Protein AF-A0A392RB93-F1 (afdb_monomer)

InterPro domains:
  IPR014977 WRC domain [PF08879] (16-57)
  IPR014977 WRC domain [PS51667] (15-59)
  IPR031137 Growth-regulating factor [PTHR31602] (15-80)

Foldseek 3Di:
DDPDDDPDDPPVDQDPCQQFAQDDPPPPDGHSDGADVPGSHDPLVVVVVVCVVVVHDDDPVSDDDPPPVVPPPPDPDDDDDDDPPPPDQDPVNVVVVVVVVVVVVVVVVVD

Secondary structure (DSSP, 8-state):
-------------PPPGGGB---B-SSS-B--SBPBTTBSS-HHHHHHHHHHHTTPPPPGGGS----GGGGSSS-SSS------------HHHHHHHHHHHHHHHHHHHT-

Structure (mmCIF, N/CA/C/O backbone):
data_AF-A0A392RB93-F1
#
_entry.id   AF-A0A392RB93-F1
#
loop_
_atom_site.group_PDB
_atom_site.id
_atom_site.type_symbol
_atom_site.label_atom_id
_atom_site.label_alt_id
_atom_site.label_comp_id
_atom_site.label_asym_id
_atom_site.label_entity_id
_atom_site.label_seq_id
_atom_site.pdbx_PDB_ins_code
_atom_site.Cartn_x
_atom_site.Cartn_y
_atom_site.Cartn_z
_atom_site.occupancy
_atom_site.B_iso_or_equiv
_atom_site.auth_seq_id
_atom_site.auth_comp_id
_atom_site.auth_asym_id
_atom_site.auth_atom_id
_atom_site.pdbx_PDB_model_num
ATOM 1 N N . MET A 1 1 ? -19.483 -11.895 -51.410 1.00 45.78 1 MET A N 1
ATOM 2 C CA . MET A 1 1 ? -18.229 -11.220 -51.007 1.00 45.78 1 MET A CA 1
ATOM 3 C C . MET A 1 1 ? -18.175 -11.141 -49.487 1.00 45.78 1 MET A C 1
ATOM 5 O O . MET A 1 1 ? -18.611 -10.161 -48.896 1.00 45.78 1 MET A O 1
ATOM 9 N N . GLY A 1 2 ? -17.760 -12.237 -48.851 1.00 48.62 2 GLY A N 1
ATOM 10 C CA . GLY A 1 2 ? -17.687 -12.336 -47.397 1.00 48.62 2 GLY A CA 1
ATOM 11 C C . GLY A 1 2 ? -16.458 -11.610 -46.866 1.00 48.62 2 GLY A C 1
ATOM 12 O O . GLY A 1 2 ? -15.342 -11.909 -47.277 1.00 48.62 2 GLY A O 1
ATOM 13 N N . LYS A 1 3 ? -16.660 -10.681 -45.933 1.00 54.66 3 LYS A N 1
ATOM 14 C CA . LYS A 1 3 ? -15.584 -10.170 -45.085 1.00 54.66 3 LYS A CA 1
ATOM 15 C C . LYS A 1 3 ? -15.489 -11.088 -43.864 1.00 54.66 3 LYS A C 1
ATOM 17 O O . LYS A 1 3 ? -16.220 -10.915 -42.896 1.00 54.66 3 LYS A O 1
ATOM 22 N N . LYS A 1 4 ? -14.646 -12.116 -43.964 1.00 53.78 4 LYS A N 1
ATOM 23 C CA . LYS A 1 4 ? -14.124 -12.885 -42.827 1.00 53.78 4 LYS A CA 1
ATOM 24 C C . LYS A 1 4 ? -12.697 -12.402 -42.584 1.00 53.78 4 LYS A C 1
ATOM 26 O O . LYS A 1 4 ? -11.808 -12.720 -43.363 1.00 53.78 4 LYS A O 1
ATOM 31 N N . SER A 1 5 ? -12.514 -11.632 -41.524 1.00 50.22 5 SER A N 1
ATOM 32 C CA . SER A 1 5 ? -11.219 -11.251 -40.955 1.00 50.22 5 SER A CA 1
ATOM 33 C C . SER A 1 5 ? -11.527 -10.526 -39.642 1.00 50.22 5 SER A C 1
ATOM 35 O O . SER A 1 5 ? -12.315 -9.590 -39.638 1.00 50.22 5 SER A O 1
ATOM 37 N N . THR A 1 6 ? -11.060 -10.916 -38.466 1.00 49.38 6 THR A N 1
ATOM 38 C CA . THR A 1 6 ? -10.141 -11.974 -38.042 1.00 49.38 6 THR A CA 1
ATOM 39 C C . THR A 1 6 ? -10.509 -12.266 -36.590 1.00 49.38 6 THR A C 1
ATOM 41 O O . THR A 1 6 ? -10.497 -11.385 -35.734 1.00 49.38 6 THR A O 1
ATOM 44 N N . THR A 1 7 ? -10.903 -13.506 -36.328 1.00 52.78 7 THR A N 1
ATOM 45 C CA . THR A 1 7 ? -11.107 -14.060 -34.990 1.00 52.78 7 THR A CA 1
ATOM 46 C C . THR A 1 7 ? -9.791 -14.715 -34.574 1.00 52.78 7 THR A C 1
ATOM 48 O O . THR A 1 7 ? -9.686 -15.927 -34.578 1.00 52.78 7 THR A O 1
ATOM 51 N N . GLU A 1 8 ? -8.766 -13.911 -34.311 1.00 58.03 8 GLU A N 1
ATOM 52 C CA . GLU A 1 8 ? -7.411 -14.312 -33.891 1.00 58.03 8 GLU A CA 1
ATOM 53 C C . GLU A 1 8 ? -6.780 -13.016 -33.347 1.00 58.03 8 GLU A C 1
ATOM 55 O O . GLU A 1 8 ? -6.781 -12.015 -34.049 1.00 58.03 8 GLU A O 1
ATOM 60 N N . GLU A 1 9 ? -6.318 -12.835 -32.114 1.00 55.53 9 GLU A N 1
ATOM 61 C CA . GLU A 1 9 ? -6.076 -13.700 -30.970 1.00 55.53 9 GLU A CA 1
ATOM 62 C C . GLU A 1 9 ? -6.252 -12.815 -29.719 1.00 55.53 9 GLU A C 1
ATOM 64 O O . GLU A 1 9 ? -5.433 -11.944 -29.429 1.00 55.53 9 GLU A O 1
ATOM 69 N N . VAL A 1 10 ? -7.322 -13.001 -28.943 1.00 52.88 10 VAL A N 1
ATOM 70 C CA . VAL A 1 10 ? -7.458 -12.328 -27.640 1.00 52.88 10 VAL A CA 1
ATOM 71 C C . VAL A 1 10 ? -6.690 -13.154 -26.612 1.00 52.88 10 VAL A C 1
ATOM 73 O O . VAL A 1 10 ? -7.258 -13.897 -25.811 1.00 52.88 10 VAL A O 1
ATOM 76 N N . LYS A 1 11 ? -5.359 -13.052 -26.646 1.00 56.34 11 LYS A N 1
ATOM 77 C CA . LYS A 1 11 ? -4.519 -13.471 -25.527 1.00 56.34 11 LYS A CA 1
ATOM 78 C C . LYS A 1 11 ? -4.784 -12.473 -24.408 1.00 56.34 11 LYS A C 1
ATOM 80 O O . LYS A 1 11 ? -4.354 -11.329 -24.467 1.00 56.34 11 LYS A O 1
ATOM 85 N N . LEU A 1 12 ? -5.552 -12.891 -23.407 1.00 58.69 12 LEU A N 1
ATOM 86 C CA . LEU A 1 12 ? -5.717 -12.159 -22.155 1.00 58.69 12 LEU A CA 1
ATOM 87 C C . LEU A 1 12 ? -4.337 -12.034 -21.495 1.00 58.69 12 LEU A C 1
ATOM 89 O O . LEU A 1 12 ? -3.908 -12.907 -20.739 1.00 58.69 12 LEU A O 1
ATOM 93 N N . GLU A 1 13 ? -3.609 -10.978 -21.849 1.00 61.84 13 GLU A N 1
ATOM 94 C CA . GLU A 1 13 ? -2.280 -10.686 -21.339 1.00 61.84 13 GLU A CA 1
ATOM 95 C C . GLU A 1 13 ? -2.388 -10.372 -19.851 1.00 61.84 13 GLU A C 1
ATOM 97 O O . GLU A 1 13 ? -2.763 -9.280 -19.424 1.00 61.84 13 GLU A O 1
ATOM 102 N N . ILE A 1 14 ? -2.067 -11.370 -19.033 1.00 57.72 14 ILE A N 1
ATOM 103 C CA . ILE A 1 14 ? -1.743 -11.159 -17.628 1.00 57.72 14 ILE A CA 1
ATOM 104 C C . ILE A 1 14 ? -0.633 -10.096 -17.616 1.00 57.72 14 ILE A C 1
ATOM 106 O O . ILE A 1 14 ? 0.427 -10.353 -18.194 1.00 57.72 14 ILE A O 1
ATOM 110 N N . PRO A 1 15 ? -0.850 -8.917 -17.000 1.00 57.34 15 PRO A N 1
ATOM 111 C CA . PRO A 1 15 ? 0.132 -7.845 -17.028 1.00 57.34 15 PRO A CA 1
ATOM 112 C C . PRO A 1 15 ? 1.496 -8.360 -16.544 1.00 57.34 15 PRO A C 1
ATOM 114 O O . PRO A 1 15 ? 1.538 -9.032 -15.504 1.00 57.34 15 PRO A O 1
ATOM 117 N N . PRO A 1 16 ? 2.599 -8.062 -17.257 1.00 73.25 16 PRO A N 1
ATOM 118 C CA . PRO A 1 16 ? 3.941 -8.490 -16.879 1.00 73.25 16 PRO A CA 1
ATOM 119 C C . PRO A 1 16 ? 4.268 -8.167 -15.419 1.00 73.25 16 PRO A C 1
ATOM 121 O O . PRO A 1 16 ? 3.836 -7.144 -14.886 1.00 73.25 16 PRO A O 1
ATOM 124 N N . ASP A 1 17 ? 5.084 -8.998 -14.765 1.00 71.44 17 ASP A N 1
ATOM 125 C CA . ASP A 1 17 ? 5.425 -8.831 -13.341 1.00 71.44 17 ASP A CA 1
ATOM 126 C C . ASP A 1 17 ? 6.103 -7.476 -13.030 1.00 71.44 17 ASP A C 1
ATOM 128 O O . ASP A 1 17 ? 6.004 -6.961 -11.914 1.00 71.44 17 ASP A O 1
ATOM 132 N N . ASN A 1 18 ? 6.705 -6.831 -14.033 1.00 76.75 18 ASN A N 1
ATOM 133 C CA . ASN A 1 18 ? 7.239 -5.467 -13.937 1.00 76.75 18 ASN A CA 1
ATOM 134 C C . ASN A 1 18 ? 6.153 -4.410 -13.672 1.00 76.75 18 ASN A C 1
ATOM 136 O O . ASN A 1 18 ? 6.414 -3.399 -13.026 1.00 76.75 18 ASN A O 1
ATOM 140 N N . LEU A 1 19 ? 4.917 -4.666 -14.102 1.00 85.25 19 LEU A N 1
ATOM 141 C CA . LEU A 1 19 ? 3.760 -3.801 -13.869 1.00 85.25 19 LEU A CA 1
ATOM 142 C C . LEU A 1 19 ? 3.061 -4.110 -12.548 1.00 85.25 19 LEU A C 1
ATOM 144 O O . LEU A 1 19 ? 2.005 -3.552 -12.266 1.00 85.25 19 LEU A O 1
ATOM 148 N N . ARG A 1 20 ? 3.593 -5.022 -11.733 1.00 90.00 20 ARG A N 1
ATOM 149 C CA . ARG A 1 20 ? 2.972 -5.460 -10.486 1.00 90.00 20 ARG A CA 1
ATOM 150 C C . ARG A 1 20 ? 3.530 -4.683 -9.306 1.00 90.00 20 ARG A C 1
ATOM 152 O O . ARG A 1 20 ? 4.734 -4.455 -9.203 1.00 90.00 20 ARG A O 1
ATOM 159 N N . CYS A 1 21 ? 2.663 -4.341 -8.359 1.00 93.31 21 CYS A N 1
ATOM 160 C CA . CYS A 1 21 ? 3.043 -3.604 -7.162 1.00 93.31 21 CYS A CA 1
ATOM 161 C C . CYS A 1 21 ? 4.256 -4.244 -6.458 1.00 93.31 21 CYS A 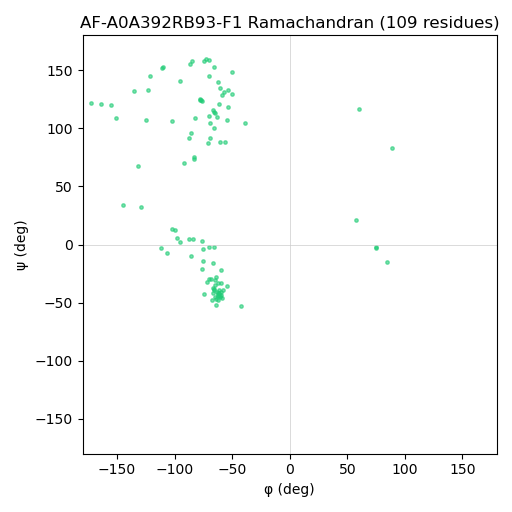C 1
ATOM 163 O O . CYS A 1 21 ? 4.280 -5.445 -6.171 1.00 93.31 21 CYS A O 1
ATOM 165 N N . SER A 1 22 ? 5.261 -3.421 -6.158 1.00 92.50 22 SER A N 1
ATOM 166 C CA . SER A 1 22 ? 6.535 -3.838 -5.560 1.00 92.50 22 SER A CA 1
ATOM 167 C C . SER A 1 22 ? 6.446 -4.160 -4.066 1.00 92.50 22 SER A C 1
ATOM 169 O O . SER A 1 22 ? 7.425 -4.603 -3.472 1.00 92.50 22 SER A O 1
ATOM 171 N N . ARG A 1 23 ? 5.284 -3.962 -3.424 1.00 91.06 23 ARG A N 1
ATOM 172 C CA . ARG A 1 23 ? 5.125 -4.208 -1.988 1.00 91.06 23 ARG A CA 1
ATOM 173 C C . ARG A 1 23 ? 5.267 -5.698 -1.678 1.00 91.06 23 ARG A C 1
ATOM 175 O O . ARG A 1 23 ? 4.413 -6.503 -2.064 1.00 91.06 23 ARG A O 1
ATOM 182 N N . THR A 1 24 ? 6.309 -6.026 -0.919 1.00 89.81 24 THR A N 1
ATOM 183 C CA . THR A 1 24 ? 6.583 -7.362 -0.381 1.00 89.81 24 THR A CA 1
ATOM 184 C C . THR A 1 24 ? 6.388 -7.403 1.139 1.00 89.81 24 THR A C 1
ATOM 186 O O . THR A 1 24 ? 6.506 -6.382 1.817 1.00 89.81 24 THR A O 1
ATOM 189 N N . ASP A 1 25 ? 6.058 -8.584 1.674 1.00 84.56 25 ASP A N 1
ATOM 190 C CA . ASP A 1 25 ? 5.929 -8.869 3.124 1.00 84.56 25 ASP A CA 1
ATOM 191 C C . ASP A 1 25 ? 7.187 -9.572 3.689 1.00 84.56 25 ASP A C 1
ATOM 193 O O . ASP A 1 25 ? 7.147 -10.157 4.765 1.00 84.56 25 ASP A O 1
ATOM 197 N N . GLY A 1 26 ? 8.289 -9.603 2.925 1.00 81.50 26 GLY A N 1
ATOM 198 C CA . GLY A 1 26 ? 9.571 -10.220 3.314 1.00 81.50 26 GLY A CA 1
ATOM 199 C C . GLY A 1 26 ? 9.628 -11.756 3.278 1.00 81.50 26 GLY A C 1
ATOM 200 O O . GLY A 1 26 ? 10.671 -12.332 3.551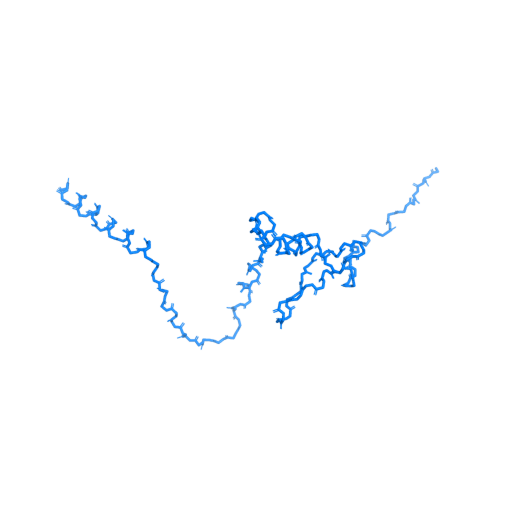 1.00 81.50 26 GLY A O 1
ATOM 201 N N . ARG A 1 27 ? 8.525 -12.442 2.945 1.00 76.31 27 ARG A N 1
ATOM 202 C CA . ARG A 1 27 ? 8.397 -13.914 3.042 1.00 76.31 27 ARG A CA 1
ATOM 203 C C . ARG A 1 27 ? 7.875 -14.591 1.765 1.00 76.31 27 ARG A C 1
ATOM 205 O O . ARG A 1 27 ? 7.161 -15.575 1.869 1.00 76.31 27 ARG A O 1
ATOM 212 N N . GLN A 1 28 ? 8.176 -14.057 0.576 1.00 78.94 28 GLN A N 1
ATOM 213 C CA . GLN A 1 28 ? 7.659 -14.459 -0.761 1.00 78.94 28 GLN A CA 1
ATOM 214 C C . GLN A 1 28 ? 6.310 -13.849 -1.181 1.00 78.94 28 GLN A C 1
ATOM 216 O O . GLN A 1 28 ? 5.965 -13.871 -2.362 1.00 78.94 28 GLN A O 1
ATOM 221 N N . TRP A 1 29 ? 5.531 -13.260 -0.268 1.00 84.56 29 TRP A N 1
ATOM 222 C CA . TRP A 1 29 ? 4.316 -12.558 -0.688 1.00 84.56 29 TRP A CA 1
ATOM 223 C C . TRP A 1 29 ? 4.659 -11.205 -1.314 1.00 84.56 29 TRP A C 1
ATOM 225 O O . TRP A 1 29 ? 5.256 -10.345 -0.663 1.00 84.56 29 TRP A O 1
ATOM 235 N N . ARG A 1 30 ? 4.209 -11.014 -2.556 1.00 87.06 30 ARG A N 1
ATOM 236 C CA . ARG A 1 30 ? 4.171 -9.733 -3.272 1.00 87.06 30 ARG A CA 1
ATOM 237 C C . ARG A 1 30 ? 2.730 -9.423 -3.669 1.00 87.06 30 ARG A C 1
ATOM 239 O O . ARG A 1 30 ? 1.962 -10.341 -3.976 1.00 87.06 30 ARG A O 1
ATOM 246 N N . CYS A 1 31 ? 2.344 -8.151 -3.654 1.00 89.75 31 CYS A N 1
ATOM 247 C CA . CYS A 1 31 ? 0.988 -7.713 -3.991 1.00 89.75 31 CYS A CA 1
ATOM 248 C C . CYS A 1 31 ? 0.589 -8.092 -5.428 1.00 89.75 31 CYS A C 1
ATOM 250 O O . CYS A 1 31 ? 1.364 -7.881 -6.346 1.00 89.75 31 CYS A O 1
ATOM 252 N N . LYS A 1 32 ? -0.626 -8.630 -5.637 1.00 86.75 32 LYS A N 1
ATOM 253 C CA . LYS A 1 32 ? -1.131 -9.071 -6.959 1.00 86.75 32 LYS A CA 1
ATOM 254 C C . LYS A 1 32 ? -1.569 -7.963 -7.916 1.00 86.75 32 LYS A C 1
ATOM 256 O O . LYS A 1 32 ? -1.754 -8.257 -9.087 1.00 86.75 32 LYS A O 1
ATOM 261 N N . ARG A 1 33 ? -1.742 -6.733 -7.436 1.00 88.88 33 ARG A N 1
ATOM 262 C CA . ARG A 1 33 ? -2.310 -5.641 -8.237 1.00 88.88 33 ARG A CA 1
ATOM 263 C C . ARG A 1 33 ? -1.275 -4.933 -9.094 1.00 88.88 33 ARG A C 1
ATOM 265 O O . ARG A 1 33 ? -0.093 -4.934 -8.748 1.00 88.88 33 ARG A O 1
ATOM 272 N N . ARG A 1 34 ? -1.765 -4.282 -10.149 1.00 90.56 34 ARG A N 1
ATOM 273 C CA . ARG A 1 34 ? -0.982 -3.408 -11.021 1.00 90.56 34 ARG A CA 1
ATOM 274 C C . ARG A 1 34 ? -0.432 -2.213 -10.235 1.00 90.56 34 ARG A C 1
ATOM 276 O O . ARG A 1 34 ? -1.098 -1.697 -9.337 1.00 90.56 34 ARG A O 1
ATOM 283 N N . ALA A 1 35 ? 0.802 -1.840 -10.525 1.00 94.00 35 ALA A N 1
ATOM 284 C CA . ALA A 1 35 ? 1.408 -0.583 -10.130 1.00 94.00 35 ALA A CA 1
ATOM 285 C C . ALA A 1 35 ? 0.750 0.563 -10.918 1.00 94.00 35 ALA A C 1
ATOM 287 O O . ALA A 1 35 ? 0.359 0.365 -12.067 1.00 94.00 35 ALA A O 1
ATOM 288 N N . MET A 1 36 ? 0.585 1.730 -10.295 1.00 90.06 36 MET A N 1
ATOM 289 C CA . MET A 1 36 ? 0.096 2.911 -11.009 1.00 90.06 36 MET A CA 1
ATOM 290 C C . MET A 1 36 ? 1.144 3.433 -11.990 1.00 90.06 36 MET A C 1
ATOM 292 O O . MET A 1 36 ? 2.344 3.197 -11.833 1.00 90.06 36 MET A O 1
ATOM 296 N N . GLU A 1 37 ? 0.686 4.193 -12.978 1.00 84.12 37 GLU A N 1
ATOM 297 C CA . GLU A 1 37 ? 1.573 4.966 -13.838 1.00 84.12 37 GLU A CA 1
ATOM 298 C C . GLU A 1 37 ? 2.379 5.929 -12.954 1.00 84.12 37 GLU A C 1
ATOM 300 O O . GLU A 1 37 ? 1.829 6.609 -12.087 1.00 84.12 37 GLU A O 1
ATOM 305 N N . ASN A 1 38 ? 3.704 5.920 -13.108 1.00 86.19 38 ASN A N 1
ATOM 306 C CA . ASN A 1 38 ? 4.670 6.716 -12.333 1.00 86.19 38 ASN A CA 1
ATOM 307 C C . ASN A 1 38 ? 4.957 6.260 -10.889 1.00 86.19 38 ASN A C 1
ATOM 309 O O . ASN A 1 38 ? 5.839 6.828 -10.244 1.00 86.19 38 ASN A O 1
ATOM 313 N N . VAL A 1 39 ? 4.296 5.220 -10.361 1.00 88.38 39 VAL A N 1
ATOM 314 C CA . VAL A 1 39 ? 4.554 4.740 -8.989 1.00 88.38 39 VAL A CA 1
ATOM 315 C C . VAL A 1 39 ? 4.648 3.219 -8.931 1.00 88.38 39 VAL A C 1
ATOM 317 O O . VAL A 1 39 ? 3.754 2.505 -9.360 1.00 88.38 39 VAL A O 1
ATOM 320 N N . LYS A 1 40 ? 5.681 2.685 -8.263 1.00 92.69 40 LYS A N 1
ATOM 321 C CA . LYS A 1 40 ? 5.908 1.228 -8.102 1.00 92.69 40 LYS A CA 1
ATOM 322 C C . LYS A 1 40 ? 4.842 0.501 -7.255 1.00 92.69 40 LYS A C 1
ATOM 324 O O . LYS A 1 40 ? 4.921 -0.712 -7.044 1.00 92.69 40 LYS A O 1
ATOM 329 N N . LEU A 1 41 ? 3.858 1.221 -6.719 1.00 92.88 41 LEU A N 1
ATOM 330 C CA . LEU A 1 41 ? 2.814 0.714 -5.832 1.00 92.88 41 LEU A CA 1
ATOM 331 C C . LEU A 1 41 ? 1.452 0.737 -6.526 1.00 92.88 41 LEU A C 1
ATOM 333 O O . LEU A 1 41 ? 1.196 1.570 -7.387 1.00 92.88 41 LEU A O 1
ATOM 337 N N . CYS A 1 42 ? 0.563 -0.175 -6.131 1.00 92.88 42 CYS A N 1
ATOM 338 C CA . CYS A 1 42 ? -0.840 -0.096 -6.532 1.00 92.88 42 CYS A CA 1
ATOM 339 C C . CYS A 1 42 ? -1.552 1.045 -5.794 1.00 92.88 42 CYS A C 1
ATOM 341 O O . CYS A 1 42 ? -1.123 1.424 -4.701 1.00 92.88 42 CYS A O 1
ATOM 343 N N . GLU A 1 43 ? -2.675 1.513 -6.341 1.00 91.81 43 GLU A N 1
ATOM 344 C CA . GLU A 1 43 ? -3.526 2.575 -5.773 1.00 91.81 43 GLU A CA 1
ATOM 345 C C . GLU A 1 43 ? -3.725 2.436 -4.263 1.00 91.81 43 GLU A C 1
ATOM 347 O O . GLU A 1 43 ? -3.409 3.337 -3.493 1.00 91.81 43 GLU A O 1
ATOM 352 N N . ALA A 1 44 ? -4.155 1.260 -3.807 1.00 92.06 44 ALA A N 1
ATOM 353 C CA . ALA A 1 44 ? -4.399 1.042 -2.388 1.00 92.06 44 ALA A CA 1
ATOM 354 C C . ALA A 1 44 ? -3.136 1.191 -1.526 1.00 92.06 44 ALA A C 1
ATOM 356 O O . ALA A 1 44 ? -3.208 1.769 -0.448 1.00 92.06 44 ALA A O 1
ATOM 357 N N . HIS A 1 45 ? -1.980 0.676 -1.962 1.00 94.00 45 HIS A N 1
ATOM 358 C CA . HIS A 1 45 ? -0.742 0.831 -1.190 1.00 94.00 45 HIS A CA 1
ATOM 359 C C . HIS A 1 45 ? -0.218 2.266 -1.228 1.00 94.00 45 HIS A C 1
ATOM 361 O O . HIS A 1 45 ? 0.348 2.721 -0.237 1.00 94.00 45 HIS A O 1
ATOM 367 N N . TYR A 1 46 ? -0.430 2.978 -2.334 1.00 93.50 46 TYR A N 1
ATOM 368 C CA . TYR A 1 46 ? -0.110 4.395 -2.439 1.00 93.50 46 TYR A CA 1
ATOM 369 C C . TYR A 1 46 ? -0.962 5.231 -1.473 1.00 93.50 46 TYR A C 1
ATOM 371 O O . TYR A 1 46 ? -0.417 5.941 -0.630 1.00 93.50 46 TYR A O 1
ATOM 379 N N . LEU A 1 47 ? -2.288 5.063 -1.508 1.00 92.25 47 LEU A N 1
ATOM 380 C CA . LEU A 1 47 ? -3.220 5.765 -0.621 1.00 9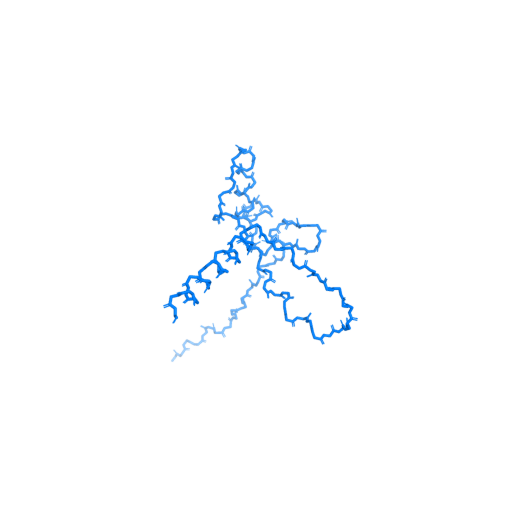2.25 47 LEU A CA 1
ATOM 381 C C . LEU A 1 47 ? -2.979 5.420 0.851 1.00 92.25 47 LEU A C 1
ATOM 383 O O . LEU A 1 47 ? -2.907 6.312 1.690 1.00 92.25 47 LEU A O 1
ATOM 387 N N . GLN A 1 48 ? -2.770 4.141 1.179 1.00 92.44 48 GLN A N 1
ATOM 388 C CA . GLN A 1 48 ? -2.394 3.734 2.536 1.00 92.44 48 GLN A CA 1
ATOM 389 C C . GLN A 1 48 ? -1.100 4.405 3.009 1.00 92.44 48 GLN A C 1
ATOM 391 O O . GLN A 1 48 ? -0.996 4.756 4.182 1.00 92.44 48 GLN A O 1
ATOM 396 N N . GLY A 1 49 ? -0.110 4.549 2.123 1.00 91.38 49 GLY A N 1
ATOM 397 C CA . GLY A 1 49 ? 1.135 5.255 2.415 1.00 91.38 49 GLY A CA 1
ATOM 398 C C . GLY A 1 49 ? 0.890 6.728 2.728 1.00 91.38 49 GLY A C 1
ATOM 399 O O . GLY A 1 49 ? 1.342 7.204 3.765 1.00 91.38 49 GLY A O 1
ATOM 400 N N . LYS A 1 50 ? 0.100 7.408 1.890 1.00 92.19 50 LYS A N 1
ATOM 401 C CA . LYS A 1 50 ? -0.260 8.822 2.060 1.00 92.19 50 LYS A CA 1
ATOM 402 C C . LYS A 1 50 ? -1.015 9.080 3.369 1.00 92.19 50 LYS A C 1
ATOM 404 O O . LYS A 1 50 ? -0.652 9.967 4.129 1.00 92.19 50 LYS A O 1
ATOM 409 N N . ILE A 1 51 ? -1.994 8.236 3.696 1.00 91.62 51 ILE A N 1
ATOM 410 C CA . ILE A 1 51 ? -2.751 8.324 4.957 1.00 91.62 51 ILE A CA 1
ATOM 411 C C . ILE A 1 51 ? -1.824 8.145 6.171 1.00 91.62 51 ILE A C 1
ATOM 413 O O . ILE A 1 51 ? -1.919 8.882 7.150 1.00 91.62 51 ILE A O 1
ATOM 417 N N . ARG A 1 52 ? -0.875 7.197 6.104 1.00 89.00 52 ARG A N 1
ATOM 418 C CA . ARG A 1 52 ? 0.112 6.984 7.179 1.00 89.00 52 ARG A CA 1
ATOM 419 C C . ARG A 1 52 ? 1.076 8.159 7.334 1.00 89.00 52 ARG A C 1
ATOM 421 O O . ARG A 1 52 ? 1.439 8.470 8.463 1.00 89.00 52 ARG A O 1
ATOM 428 N N . GLN A 1 53 ? 1.485 8.793 6.234 1.00 92.06 53 GLN A N 1
ATOM 429 C CA . GLN A 1 53 ? 2.302 10.013 6.268 1.00 92.06 53 GLN A CA 1
ATOM 430 C C . GLN A 1 53 ? 1.560 11.152 6.977 1.00 92.06 53 GLN A C 1
ATOM 432 O O . GLN A 1 53 ? 2.151 11.835 7.808 1.00 92.06 53 GLN A O 1
ATOM 437 N N . ASN A 1 54 ? 0.249 11.261 6.752 1.00 92.25 54 ASN A N 1
ATOM 438 C CA . ASN A 1 54 ? -0.626 12.219 7.430 1.00 92.25 54 ASN A CA 1
ATOM 439 C C . ASN A 1 54 ? -0.974 11.828 8.882 1.00 92.25 54 ASN A C 1
ATOM 441 O O . ASN A 1 54 ? -1.741 12.526 9.534 1.00 92.25 54 ASN A O 1
ATOM 445 N N . LYS A 1 55 ? -0.427 10.718 9.407 1.00 90.31 55 LYS A N 1
ATOM 446 C CA . LYS A 1 55 ? -0.715 10.161 10.747 1.00 90.31 55 LYS A CA 1
ATOM 447 C C . LYS A 1 55 ? -2.194 9.830 10.993 1.00 90.31 55 LYS A C 1
ATOM 449 O O . LYS A 1 55 ? -2.620 9.667 12.135 1.00 90.31 55 LYS A O 1
ATOM 454 N N . GLU A 1 56 ? -2.963 9.657 9.927 1.00 88.69 56 GLU A N 1
ATOM 455 C CA . GLU A 1 56 ? -4.369 9.282 9.992 1.00 88.69 56 GLU A CA 1
ATOM 456 C C . GLU A 1 56 ? -4.535 7.757 10.053 1.00 88.69 56 GLU A C 1
ATOM 458 O O . GLU A 1 56 ? -3.683 6.969 9.620 1.00 88.69 56 GLU A O 1
ATOM 463 N N . LYS A 1 57 ? -5.666 7.301 10.603 1.00 85.94 57 LYS A N 1
ATOM 464 C CA . LYS A 1 57 ? -5.998 5.873 10.619 1.00 85.94 57 LYS A CA 1
ATOM 465 C C . LYS A 1 57 ? -6.490 5.454 9.236 1.00 85.94 57 LYS A C 1
ATOM 467 O O . LYS A 1 57 ? -7.474 5.980 8.733 1.00 85.94 57 LYS A O 1
ATOM 472 N N . VAL A 1 58 ? -5.845 4.444 8.652 1.00 82.25 58 VAL A N 1
ATOM 473 C CA . VAL A 1 58 ? -6.289 3.853 7.381 1.00 82.25 58 VAL A CA 1
ATOM 474 C C . VAL A 1 58 ? -7.697 3.255 7.544 1.00 82.25 58 VAL A C 1
ATOM 476 O O . VAL A 1 58 ? -7.856 2.343 8.368 1.00 82.25 58 VAL A O 1
ATOM 479 N N . PRO A 1 59 ? -8.693 3.709 6.757 1.00 81.56 59 PRO A N 1
ATOM 480 C CA . PRO A 1 59 ? -10.059 3.202 6.825 1.00 81.56 59 PRO A CA 1
ATOM 481 C C . PRO A 1 59 ? -10.130 1.738 6.376 1.00 81.56 59 PRO A C 1
ATOM 483 O O . PRO A 1 59 ? -9.310 1.269 5.582 1.00 81.56 59 PRO A O 1
ATOM 486 N N . GLU A 1 60 ? -11.120 1.001 6.886 1.00 80.56 60 GLU A N 1
ATOM 487 C CA . GLU A 1 60 ? -11.249 -0.446 6.654 1.00 80.56 60 GLU A CA 1
ATOM 488 C C . GLU A 1 60 ? -11.440 -0.795 5.170 1.00 80.56 60 GLU A C 1
ATOM 490 O O . GLU A 1 60 ? -10.890 -1.787 4.702 1.00 80.56 60 GLU A O 1
ATOM 495 N N . SER A 1 61 ? -12.116 0.065 4.404 1.00 77.38 61 SER A N 1
ATOM 496 C CA . SER A 1 61 ? -12.313 -0.088 2.954 1.00 77.38 61 SER A CA 1
ATOM 497 C C . SER A 1 61 ? -11.002 -0.140 2.164 1.00 77.38 61 SER A C 1
ATOM 499 O O . SER A 1 61 ? -10.900 -0.852 1.167 1.00 77.38 61 SER A O 1
ATOM 501 N N . LEU A 1 62 ? -9.971 0.573 2.625 1.00 81.06 62 LEU A N 1
ATOM 502 C CA . LEU A 1 62 ? -8.654 0.577 1.993 1.00 81.06 62 LEU A CA 1
ATOM 503 C C . LEU A 1 62 ? -7.772 -0.580 2.468 1.00 81.06 62 LEU A C 1
ATOM 505 O O . LEU A 1 62 ? -6.712 -0.802 1.877 1.00 81.06 62 LEU A O 1
ATOM 509 N N . LYS A 1 63 ? -8.153 -1.337 3.508 1.00 79.25 63 LYS A N 1
ATOM 510 C CA . LYS A 1 63 ? -7.360 -2.471 4.001 1.00 79.25 63 LYS A CA 1
ATOM 511 C C . LYS A 1 63 ? -7.541 -3.680 3.099 1.00 79.25 63 LYS A C 1
ATOM 513 O O . LYS A 1 63 ? -8.628 -4.191 2.859 1.00 79.25 63 LYS A O 1
ATOM 518 N N . LEU A 1 64 ? -6.418 -4.182 2.607 1.00 75.00 64 LEU A N 1
ATOM 519 C CA . LEU A 1 64 ? -6.427 -5.289 1.666 1.00 75.00 64 LEU A CA 1
ATOM 520 C C . LEU A 1 64 ? -6.562 -6.594 2.431 1.00 75.00 64 LEU A C 1
ATOM 522 O O . LEU A 1 64 ? -5.615 -7.035 3.085 1.00 75.00 64 LEU A O 1
ATOM 526 N N . GLN A 1 65 ? -7.725 -7.231 2.317 1.00 70.44 65 GLN A N 1
ATOM 527 C CA . GLN A 1 65 ? -7.920 -8.562 2.866 1.00 70.44 65 GLN A CA 1
ATOM 528 C C . GLN A 1 65 ? -7.025 -9.556 2.121 1.00 70.44 65 GLN A C 1
ATOM 530 O O . GLN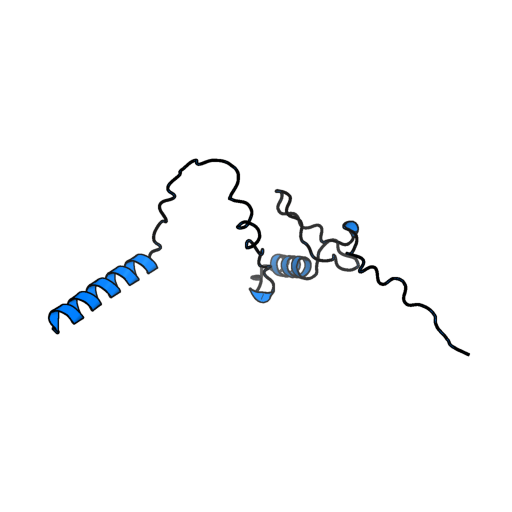 A 1 65 ? -7.179 -9.818 0.925 1.00 70.44 65 GLN A O 1
ATOM 535 N N . ARG A 1 66 ? -6.046 -10.121 2.833 1.00 66.19 66 ARG A N 1
ATOM 536 C CA . ARG A 1 66 ? -5.272 -11.252 2.319 1.00 66.19 66 ARG A CA 1
ATOM 537 C C . ARG A 1 66 ? -6.211 -12.449 2.306 1.00 66.19 66 ARG A C 1
ATOM 539 O O . ARG A 1 66 ? -6.586 -12.951 3.363 1.00 66.19 66 ARG A O 1
ATOM 546 N N . ASN A 1 67 ? -6.596 -12.906 1.121 1.00 59.81 67 ASN A N 1
ATOM 547 C CA . ASN A 1 67 ? -7.465 -14.067 0.997 1.00 59.81 67 ASN A CA 1
ATOM 548 C C . ASN A 1 67 ? -6.673 -15.336 1.382 1.00 59.81 67 ASN A C 1
ATOM 550 O O . ASN A 1 67 ? -6.052 -15.989 0.547 1.00 59.81 67 ASN A O 1
ATOM 554 N N . MET A 1 68 ? -6.649 -15.666 2.677 1.00 56.41 68 MET A N 1
ATOM 555 C CA . MET A 1 68 ? -5.950 -16.834 3.240 1.00 56.41 68 MET A CA 1
ATOM 556 C C . MET A 1 68 ? -6.624 -18.169 2.861 1.00 56.41 68 MET A C 1
ATOM 558 O O . MET A 1 68 ? -6.127 -19.245 3.199 1.00 56.41 68 MET A O 1
ATOM 562 N N . LYS A 1 69 ? -7.753 -18.117 2.138 1.00 54.03 69 LYS A N 1
ATOM 563 C CA . LYS A 1 69 ? -8.624 -19.259 1.819 1.00 54.03 69 LYS A CA 1
ATOM 564 C C . LYS A 1 69 ? -7.975 -20.300 0.887 1.00 54.03 69 LYS A C 1
ATOM 566 O O . LYS A 1 69 ? -8.411 -21.445 0.868 1.00 54.03 69 LYS A O 1
ATOM 571 N N . MET A 1 70 ? -6.871 -19.963 0.211 1.00 49.09 70 MET A N 1
ATOM 572 C CA . MET A 1 70 ? -6.103 -20.887 -0.646 1.00 49.09 70 MET A CA 1
ATOM 573 C C . MET A 1 70 ? -5.083 -21.773 0.102 1.00 49.09 70 MET A C 1
ATOM 575 O O . MET A 1 70 ? -4.357 -22.528 -0.534 1.00 49.09 70 MET A O 1
ATOM 579 N N . LYS A 1 71 ? -5.019 -21.738 1.444 1.00 47.66 71 LYS A N 1
ATOM 580 C CA . LYS A 1 71 ? -4.105 -22.590 2.240 1.00 47.66 71 LYS A CA 1
ATOM 581 C C . LYS A 1 71 ? -4.774 -23.805 2.908 1.00 47.66 71 LYS A C 1
ATOM 583 O O . LYS A 1 71 ? -4.174 -24.418 3.784 1.00 47.66 71 LYS A O 1
ATOM 588 N N . LYS A 1 72 ? -6.013 -24.153 2.524 1.00 43.16 72 LYS A N 1
ATOM 589 C CA . LYS A 1 72 ? -6.753 -25.315 3.073 1.00 43.16 72 LYS A CA 1
ATOM 590 C C . LYS A 1 72 ? -6.866 -26.516 2.113 1.00 43.16 72 LYS A C 1
ATOM 592 O O . LYS A 1 72 ? -7.289 -27.574 2.551 1.00 43.16 72 LYS A O 1
ATOM 597 N N . ARG A 1 73 ? -6.445 -26.401 0.844 1.00 43.84 73 ARG A N 1
ATOM 598 C CA . ARG A 1 73 ? -6.540 -27.490 -0.161 1.00 43.84 73 ARG A CA 1
ATOM 599 C C . ARG A 1 73 ? -5.266 -28.326 -0.370 1.00 43.84 73 ARG A C 1
ATOM 601 O O . ARG A 1 73 ? -5.262 -29.185 -1.237 1.00 43.84 73 ARG A O 1
ATOM 608 N N . LYS A 1 74 ? -4.199 -28.117 0.410 1.00 42.56 74 LYS A N 1
ATOM 609 C CA . LYS A 1 74 ? -2.957 -28.912 0.324 1.00 42.56 74 LYS A CA 1
ATOM 610 C C . LYS A 1 74 ? -2.530 -29.364 1.720 1.00 42.56 74 LYS A C 1
ATOM 612 O O . LYS A 1 74 ? -1.602 -28.818 2.303 1.00 42.56 74 LYS A O 1
ATOM 617 N N . LYS A 1 75 ? -3.327 -30.251 2.315 1.00 40.34 75 LYS A N 1
ATOM 618 C CA . LYS A 1 75 ? -3.095 -30.812 3.654 1.00 40.34 75 LYS A CA 1
ATOM 619 C C . LYS A 1 75 ? -3.548 -32.277 3.737 1.00 40.34 75 LYS A C 1
ATOM 621 O O . LYS A 1 75 ? -4.090 -32.676 4.756 1.00 40.34 75 LYS A O 1
ATOM 626 N N . ASN A 1 76 ? -3.403 -33.018 2.637 1.00 42.84 76 ASN A N 1
ATOM 627 C CA . ASN A 1 76 ? -3.611 -34.472 2.609 1.00 42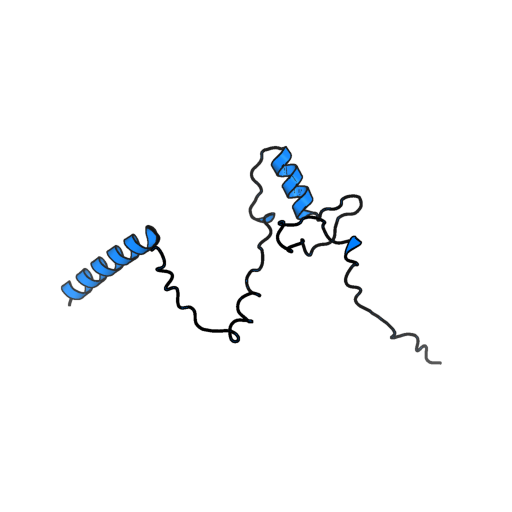.84 76 ASN A CA 1
ATOM 628 C C . ASN A 1 76 ? -2.321 -35.262 2.370 1.00 42.84 76 ASN A C 1
ATOM 630 O O . ASN A 1 76 ? -2.356 -36.477 2.463 1.00 42.84 76 ASN A O 1
ATOM 634 N N . ASP A 1 77 ? -1.188 -34.595 2.158 1.00 50.00 77 ASP A N 1
ATOM 635 C CA . ASP A 1 77 ? 0.100 -35.266 2.042 1.00 50.00 77 ASP A CA 1
ATOM 636 C C . ASP A 1 77 ? 1.063 -34.697 3.073 1.00 50.00 77 ASP A C 1
ATOM 638 O O . ASP A 1 77 ? 1.199 -33.480 3.201 1.00 50.00 77 ASP A O 1
ATOM 642 N N . VAL A 1 78 ? 1.727 -35.610 3.768 1.00 43.47 78 VAL A N 1
ATOM 643 C CA . VAL A 1 78 ? 2.756 -35.428 4.792 1.00 43.47 78 VAL A CA 1
ATOM 644 C C . VAL A 1 78 ? 2.277 -35.273 6.251 1.00 43.47 78 VAL A C 1
ATOM 646 O O . VAL A 1 78 ? 2.130 -34.192 6.813 1.00 43.47 78 VAL A O 1
ATOM 649 N N . VAL A 1 79 ? 2.050 -36.451 6.839 1.00 42.53 79 VAL A N 1
ATOM 650 C CA . VAL A 1 79 ? 2.502 -36.899 8.168 1.00 42.53 79 VAL A CA 1
ATOM 651 C C . VAL A 1 79 ? 2.053 -36.102 9.404 1.00 42.53 79 VAL A C 1
ATOM 653 O O . VAL A 1 79 ? 2.417 -34.958 9.672 1.00 42.53 79 VAL A O 1
ATOM 656 N N . GLU A 1 80 ? 1.292 -36.827 10.216 1.00 51.28 80 GLU A N 1
ATOM 657 C CA . GLU A 1 80 ? 0.978 -36.636 11.624 1.00 51.28 80 GLU A CA 1
ATOM 658 C C . GLU A 1 80 ? 2.169 -36.148 12.475 1.00 51.28 80 GLU A C 1
ATOM 660 O O . GLU A 1 80 ? 3.023 -36.925 12.881 1.00 51.28 80 GLU A O 1
ATOM 665 N N . ILE A 1 81 ? 2.176 -34.860 12.845 1.00 44.38 81 ILE A N 1
ATOM 666 C CA . ILE A 1 81 ? 2.720 -34.420 14.140 1.00 44.38 81 ILE A CA 1
ATOM 667 C C . ILE A 1 81 ? 1.638 -33.621 14.866 1.00 44.38 81 ILE A C 1
ATOM 669 O O . ILE A 1 81 ? 1.241 -32.504 14.519 1.00 44.38 81 ILE A O 1
ATOM 673 N N . ARG A 1 82 ? 1.110 -34.289 15.881 1.00 48.78 82 ARG A N 1
ATOM 674 C CA . ARG A 1 82 ? -0.094 -33.997 16.643 1.00 48.78 82 ARG A CA 1
ATOM 675 C C . ARG A 1 82 ? 0.179 -32.980 17.754 1.00 48.78 82 ARG A C 1
ATOM 677 O O . ARG A 1 82 ? 0.136 -33.318 18.929 1.00 48.78 82 ARG A O 1
ATOM 684 N N . SE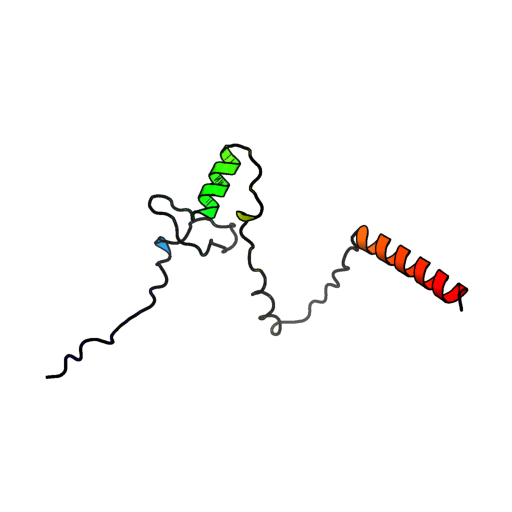R A 1 83 ? 0.366 -31.705 17.421 1.00 46.72 83 SER A N 1
ATOM 685 C CA . SER A 1 83 ? 0.325 -30.640 18.437 1.00 46.72 83 SER A CA 1
ATOM 686 C C . SER A 1 83 ? -1.120 -30.187 18.648 1.00 46.72 83 SER A C 1
ATOM 688 O O . SER A 1 83 ? -1.644 -29.356 17.901 1.00 46.72 83 SER A O 1
ATOM 690 N N . LYS A 1 84 ? -1.791 -30.747 19.666 1.00 46.31 84 LYS A N 1
ATOM 691 C CA . LYS A 1 84 ? -3.105 -30.293 20.159 1.00 46.31 84 LYS A CA 1
ATOM 692 C C . LYS A 1 84 ? -3.016 -28.809 20.550 1.00 46.31 84 LYS A C 1
ATOM 694 O O . LYS A 1 84 ? -2.742 -28.470 21.697 1.00 46.31 84 LYS A O 1
ATOM 699 N N 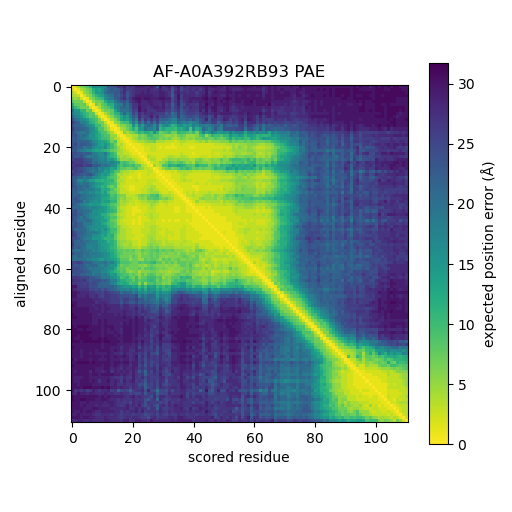. LYS A 1 85 ? -3.255 -27.895 19.606 1.00 45.88 85 LYS A N 1
ATOM 700 C CA . LYS A 1 85 ? -3.364 -26.459 19.887 1.00 45.88 85 LYS A CA 1
ATOM 701 C C . LYS A 1 85 ? -4.650 -26.227 20.681 1.00 45.88 85 LYS A C 1
ATOM 703 O O . LYS A 1 85 ? -5.718 -26.061 20.095 1.00 45.88 85 LYS A O 1
ATOM 708 N N . LYS A 1 86 ? -4.550 -26.255 22.016 1.00 49.81 86 LYS A N 1
ATOM 709 C CA . LYS A 1 86 ? -5.626 -25.878 22.944 1.00 49.81 86 LYS A CA 1
ATOM 710 C C . LYS A 1 86 ? -6.071 -24.463 22.551 1.00 49.81 86 LYS A C 1
ATOM 712 O O . LYS A 1 86 ? -5.312 -23.505 22.690 1.00 49.81 86 LYS A O 1
ATOM 717 N N . LYS A 1 87 ? -7.253 -24.331 21.941 1.00 63.28 87 LYS A N 1
ATOM 718 C CA . LYS A 1 87 ? -7.803 -23.022 21.569 1.00 63.28 87 LYS A CA 1
ATOM 719 C C . LYS A 1 87 ? -8.061 -22.258 22.869 1.00 63.28 87 LYS A C 1
ATOM 721 O O . LYS A 1 87 ? -8.896 -22.679 23.662 1.00 63.28 87 LYS A O 1
ATOM 726 N N . LYS A 1 88 ? -7.320 -21.172 23.110 1.00 56.22 88 LYS A N 1
ATOM 727 C CA . LYS A 1 88 ? -7.566 -20.261 24.235 1.00 56.22 88 LYS A CA 1
ATOM 728 C C . LYS A 1 88 ? -8.957 -19.649 24.024 1.00 56.22 88 LYS A C 1
ATOM 730 O O . LYS A 1 88 ? -9.137 -18.917 23.051 1.00 56.22 88 LYS A O 1
ATOM 735 N N . LYS A 1 89 ? -9.934 -20.026 24.861 1.00 65.88 89 LYS A N 1
ATOM 736 C CA . LYS A 1 89 ? -11.282 -19.432 24.854 1.00 65.88 89 LYS A CA 1
ATOM 737 C C . LYS A 1 89 ? -11.122 -17.923 25.058 1.00 65.88 89 LYS A C 1
ATOM 739 O O . LYS A 1 89 ? -10.344 -17.504 25.917 1.00 65.88 89 LYS A O 1
ATOM 744 N N . LYS A 1 90 ? -11.772 -17.112 24.223 1.00 65.69 90 LYS A N 1
ATOM 745 C CA . LYS A 1 90 ? -11.800 -15.656 24.409 1.00 65.69 90 LYS A CA 1
ATOM 746 C C . LYS A 1 90 ? -12.749 -15.339 25.563 1.00 65.69 90 LYS A C 1
ATOM 748 O O . LYS A 1 90 ? -13.650 -16.123 25.840 1.00 65.69 90 LYS A O 1
ATOM 753 N N . ASN A 1 91 ? -12.595 -14.181 26.200 1.00 64.25 91 ASN A N 1
ATOM 754 C CA . ASN A 1 91 ? -13.439 -13.790 27.338 1.00 64.25 91 ASN A CA 1
ATOM 755 C C . ASN A 1 91 ? -14.947 -13.852 27.006 1.00 64.25 91 ASN A C 1
ATOM 757 O O . ASN A 1 91 ? -15.733 -14.310 27.828 1.00 64.25 91 ASN A O 1
ATOM 761 N N . GLY A 1 92 ? -15.338 -13.511 25.770 1.00 70.25 92 GLY A N 1
ATOM 762 C CA . GLY A 1 92 ? -16.725 -13.642 25.305 1.00 70.25 92 GLY A CA 1
ATOM 763 C C . GLY A 1 92 ? -17.242 -15.086 25.236 1.00 70.25 92 GLY A C 1
ATOM 764 O O . GLY A 1 92 ? -18.415 -15.321 25.500 1.00 70.25 92 GLY A O 1
ATOM 765 N N . ASP A 1 93 ? -16.375 -16.069 24.969 1.00 75.62 93 ASP A N 1
ATOM 766 C CA . ASP A 1 93 ? -16.768 -17.487 24.928 1.00 75.62 93 ASP A CA 1
ATOM 767 C C . ASP A 1 93 ? -17.111 -18.013 26.335 1.00 75.62 93 ASP A C 1
ATOM 769 O O . ASP A 1 93 ? -17.939 -18.909 26.478 1.00 75.62 93 ASP A O 1
ATOM 773 N N . VAL A 1 94 ? -16.480 -17.456 27.378 1.00 78.12 94 VAL A N 1
ATOM 774 C CA . VAL A 1 94 ? -16.744 -17.805 28.787 1.00 78.12 94 VAL A CA 1
ATOM 775 C C . VAL A 1 94 ? -18.066 -17.197 29.255 1.00 78.12 94 VAL A C 1
ATOM 777 O O . VAL A 1 94 ? -18.860 -17.878 29.897 1.00 78.12 94 VAL A O 1
ATOM 780 N N . GLN A 1 95 ? -18.335 -15.942 28.884 1.00 79.44 95 GLN A N 1
ATOM 781 C CA . GLN A 1 95 ? -19.602 -15.278 29.198 1.00 79.44 95 GLN A CA 1
ATOM 782 C C . GLN A 1 95 ? -20.794 -15.988 28.533 1.00 79.44 95 GLN A C 1
ATOM 784 O O . GLN A 1 95 ? -21.819 -16.193 29.176 1.00 79.44 95 GLN A O 1
ATOM 789 N N . LEU A 1 96 ? -20.648 -16.429 27.277 1.00 83.81 96 LEU A N 1
ATOM 790 C CA . LEU A 1 96 ? -21.686 -17.186 26.566 1.00 83.81 96 LEU A CA 1
ATOM 791 C C . LEU A 1 96 ? -21.954 -18.567 27.183 1.00 83.81 96 LEU A C 1
ATOM 793 O O . LEU A 1 96 ? -23.106 -18.988 27.249 1.00 83.81 96 LEU A O 1
ATOM 797 N N . GLU A 1 97 ? -20.916 -19.264 27.650 1.00 82.81 97 GLU A N 1
ATOM 798 C CA . GLU A 1 97 ? -21.059 -20.524 28.396 1.00 82.81 97 GLU A CA 1
ATOM 799 C C . GLU A 1 97 ? -21.820 -20.326 29.711 1.00 82.81 97 GLU A C 1
ATOM 801 O O . GLU A 1 97 ? -22.719 -21.106 30.022 1.00 82.81 97 GLU A O 1
ATOM 806 N N . LEU A 1 98 ? -21.5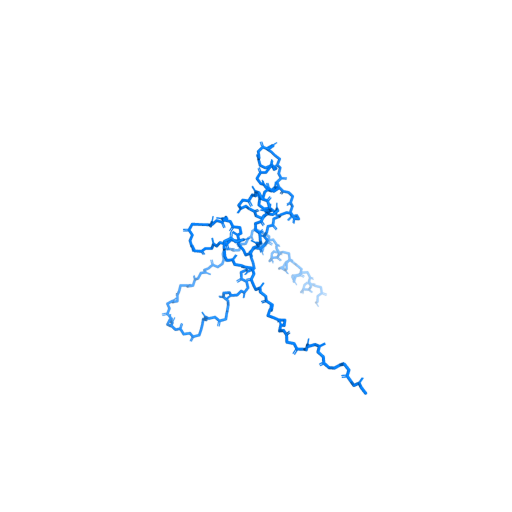14 -19.256 30.453 1.00 85.69 98 LEU A N 1
ATOM 807 C CA . LEU A 1 98 ? -22.205 -18.936 31.700 1.00 85.69 98 LEU A CA 1
ATOM 808 C C . LEU A 1 98 ? -23.686 -18.622 31.459 1.00 85.69 98 LEU A C 1
ATOM 810 O O . LEU A 1 98 ? -24.544 -19.180 32.139 1.00 85.69 98 LEU A O 1
ATOM 814 N N . ILE A 1 99 ? -23.988 -17.789 30.458 1.00 89.38 99 ILE A N 1
ATOM 815 C CA . ILE A 1 99 ? -25.368 -17.474 30.060 1.00 89.38 99 ILE A CA 1
ATOM 816 C C . ILE A 1 99 ? -26.112 -18.755 29.669 1.00 89.38 99 ILE A C 1
ATOM 818 O O . ILE A 1 99 ? -27.220 -18.991 30.145 1.00 89.38 99 ILE A O 1
ATOM 822 N N . ARG A 1 100 ? -25.490 -19.624 28.860 1.00 92.25 100 ARG A N 1
ATOM 823 C CA . ARG A 1 100 ? -26.082 -20.908 28.455 1.00 92.25 100 ARG A CA 1
ATOM 824 C C . ARG A 1 100 ? -26.386 -21.802 29.659 1.00 92.25 100 ARG A C 1
ATOM 826 O O . ARG A 1 100 ? -27.457 -22.394 29.711 1.00 92.25 100 ARG A O 1
ATOM 833 N N . MET A 1 101 ? -25.475 -21.885 30.626 1.00 90.19 101 MET A N 1
ATOM 834 C CA . MET A 1 101 ? -25.662 -22.686 31.838 1.00 90.19 101 MET A CA 1
ATOM 835 C C . MET A 1 101 ? -26.793 -22.146 32.728 1.00 90.19 101 MET A C 1
ATOM 837 O O . MET A 1 101 ? -27.543 -22.934 33.299 1.00 90.19 101 MET A O 1
ATOM 841 N N . VAL A 1 102 ? -26.926 -20.821 32.857 1.00 91.50 102 VAL A N 1
ATOM 842 C CA . VAL A 1 102 ? -28.005 -20.195 33.643 1.00 91.50 102 VAL A CA 1
ATOM 843 C C . VAL A 1 102 ? -29.360 -20.431 32.982 1.00 91.50 102 VAL A C 1
ATOM 845 O O . VAL A 1 102 ? -30.271 -20.915 33.646 1.00 91.50 102 VAL A O 1
ATOM 848 N N . LEU A 1 103 ? -29.461 -20.199 31.671 1.00 89.62 103 LEU A N 1
ATOM 849 C CA . LEU A 1 103 ? -30.687 -20.443 30.909 1.00 89.62 103 LEU A CA 1
ATOM 850 C C . LEU A 1 103 ? -31.121 -21.910 30.971 1.00 89.62 103 LEU A C 1
ATOM 852 O O . LEU A 1 103 ? -32.301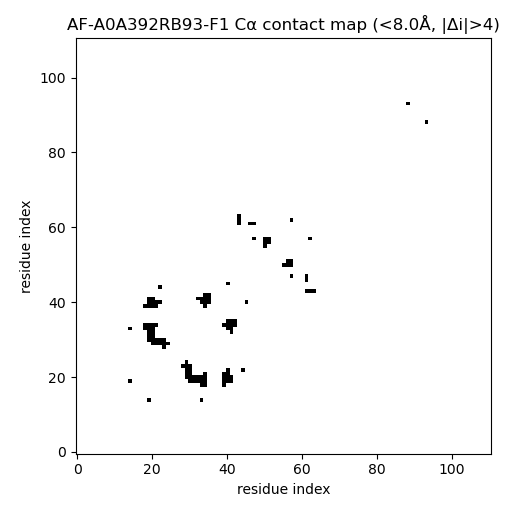 -22.193 31.147 1.00 89.62 103 LEU A O 1
ATOM 856 N N . GLN A 1 104 ? -30.174 -22.849 30.880 1.00 87.75 104 GLN A N 1
ATOM 857 C CA . GLN A 1 104 ? -30.480 -24.274 31.003 1.00 87.75 104 GLN A CA 1
ATOM 858 C C . GLN A 1 104 ? -31.086 -24.595 32.377 1.00 87.75 104 GLN A C 1
ATOM 860 O O . GLN A 1 104 ? -32.112 -25.261 32.451 1.00 87.75 104 GLN A O 1
ATOM 865 N N . ARG A 1 105 ? -30.519 -24.044 33.460 1.00 84.38 105 ARG A N 1
ATOM 866 C CA . ARG A 1 105 ? -31.067 -24.213 34.816 1.00 84.38 105 ARG A CA 1
ATOM 867 C C . ARG A 1 105 ? -32.444 -23.582 34.982 1.00 84.38 105 ARG A C 1
ATOM 869 O O . ARG A 1 105 ? -33.241 -24.101 35.752 1.00 84.38 105 ARG A O 1
ATOM 876 N N . GLU A 1 106 ? -32.717 -22.455 34.333 1.00 87.50 106 GLU A N 1
ATOM 877 C CA . GLU A 1 106 ? -34.043 -21.830 34.368 1.00 87.50 106 GLU A CA 1
ATOM 878 C C . GLU A 1 106 ? -35.086 -22.694 33.663 1.00 87.50 106 GLU A C 1
ATOM 880 O O . GLU A 1 106 ? -36.173 -22.868 34.199 1.00 87.50 106 GLU A O 1
ATOM 885 N N . VAL A 1 107 ? -34.747 -23.278 32.510 1.00 87.19 107 VAL A N 1
ATOM 886 C CA . VAL A 1 107 ? -35.626 -24.208 31.786 1.00 87.19 107 VAL A CA 1
ATOM 887 C C . VAL A 1 107 ? -35.864 -25.483 32.595 1.00 87.19 107 VAL A C 1
ATOM 889 O O . VAL A 1 107 ? -37.011 -25.896 32.735 1.00 87.19 107 VAL A O 1
ATOM 892 N N . ASP A 1 108 ? -34.812 -26.063 33.178 1.00 78.44 108 ASP A N 1
ATOM 893 C CA . ASP A 1 108 ? -34.910 -27.295 33.970 1.00 78.44 108 ASP A CA 1
ATOM 894 C C . ASP A 1 108 ? -35.682 -27.085 35.287 1.00 78.44 108 ASP A C 1
ATOM 896 O O . ASP A 1 108 ? -36.339 -28.003 35.756 1.00 78.44 108 ASP A O 1
ATOM 900 N N . LYS A 1 109 ? -35.643 -25.878 35.873 1.00 74.19 109 LYS A N 1
ATOM 901 C CA . LYS A 1 109 ? -36.465 -25.498 37.042 1.00 74.19 109 LYS A CA 1
ATOM 902 C C . LYS A 1 109 ? -37.926 -25.217 36.700 1.00 74.19 109 LYS A C 1
ATOM 904 O O . LYS A 1 109 ? -38.759 -25.176 37.600 1.00 74.19 109 LYS A O 1
ATOM 909 N N . LYS A 1 110 ? -38.215 -24.908 35.436 1.00 70.38 110 LYS A N 1
ATOM 910 C CA . LYS A 1 110 ? -39.556 -24.548 34.955 1.00 70.38 110 LYS A CA 1
ATOM 911 C C . LYS A 1 110 ? -40.308 -25.753 34.381 1.00 70.38 110 LYS A C 1
ATOM 913 O O . LYS A 1 110 ? -41.416 -25.578 33.878 1.00 70.38 110 LYS A O 1
ATOM 918 N N . LYS A 1 111 ? -39.692 -26.933 34.433 1.00 60.38 111 LYS A N 1
ATOM 919 C CA . LYS A 1 111 ? -40.242 -28.229 34.049 1.00 60.38 111 LYS A CA 1
ATOM 920 C C . LYS A 1 111 ? -40.558 -29.037 35.302 1.00 60.38 111 LYS A C 1
ATOM 922 O O . LYS A 1 111 ? -41.556 -29.782 35.246 1.00 60.38 111 LYS A O 1
#

Radius of gyration: 26.34 Å; Cα contacts (8 Å, |Δi|>4): 59; chains: 1; bounding box: 50×49×88 Å

Solvent-accessible surface area (backbone atoms only — not comparable to full-atom values): 7466 Å² total; per-residue (Å²): 138,83,88,83,81,74,98,74,77,90,72,83,72,74,75,56,75,88,48,30,15,68,57,62,75,89,74,88,52,57,47,88,47,54,30,43,91,98,38,66,36,20,68,56,58,46,50,51,49,53,36,50,74,71,71,45,81,75,54,73,88,64,55,81,78,77,79,68,76,80,73,73,83,80,76,87,76,83,80,95,75,87,74,82,76,76,75,78,76,51,75,68,58,53,54,52,50,51,52,51,54,51,53,50,52,52,54,64,71,74,106

Organism: NCBI:txid97028

pLDDT: mean 73.09, std 17.5, range [40.34, 94.0]

Sequence (111 aa):
MGKKSTTEEVKLEIPPDNLRCSRTDGRQWRCKRRAMENVKLCEAHYLQGKIRQNKEKVPESLKLQRNMKMKKRKKNDVVEIRSKKKKKKKNGDVQLELIRMVLQREVDKKK

Mean predicted aligned error: 18.36 Å